Protein AF-A0A382M0Y0-F1 (afdb_monomer)

Structure (mmCIF, N/CA/C/O backbone):
data_AF-A0A382M0Y0-F1
#
_entry.id   AF-A0A382M0Y0-F1
#
loop_
_atom_site.group_PDB
_atom_site.id
_atom_site.type_symbol
_atom_site.label_atom_id
_atom_site.label_alt_id
_atom_site.label_comp_id
_atom_site.label_asym_id
_atom_site.label_entity_id
_atom_site.label_seq_id
_atom_site.pdbx_PDB_ins_code
_atom_site.Cartn_x
_atom_site.Cartn_y
_atom_site.Cartn_z
_atom_site.occupancy
_atom_site.B_iso_or_equiv
_atom_site.auth_seq_id
_atom_site.auth_comp_id
_atom_site.auth_asym_id
_atom_site.auth_atom_id
_atom_site.pdbx_PDB_model_num
ATOM 1 N N . LEU A 1 1 ? -4.986 7.981 32.304 1.00 69.94 1 LEU A N 1
ATOM 2 C CA . LEU A 1 1 ? -6.421 7.804 31.952 1.00 69.94 1 LEU A CA 1
ATOM 3 C C . LEU A 1 1 ? -6.794 8.225 30.521 1.00 69.94 1 LEU A C 1
ATOM 5 O O . LEU A 1 1 ? -7.771 7.687 30.012 1.00 69.94 1 LEU A O 1
ATOM 9 N N . GLN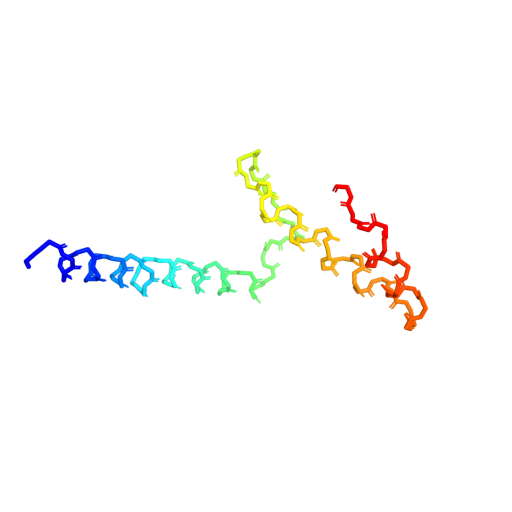 A 1 2 ? -6.114 9.191 29.881 1.00 88.69 2 GLN A N 1
ATOM 10 C CA . GLN A 1 2 ? -6.416 9.601 28.494 1.00 88.69 2 GLN A CA 1
ATOM 11 C C . GLN A 1 2 ? -5.547 8.875 27.455 1.00 88.69 2 GLN A C 1
ATOM 13 O O . GLN A 1 2 ? -6.049 8.500 26.402 1.00 88.69 2 GLN A O 1
ATOM 18 N N . ILE A 1 3 ? -4.269 8.636 27.769 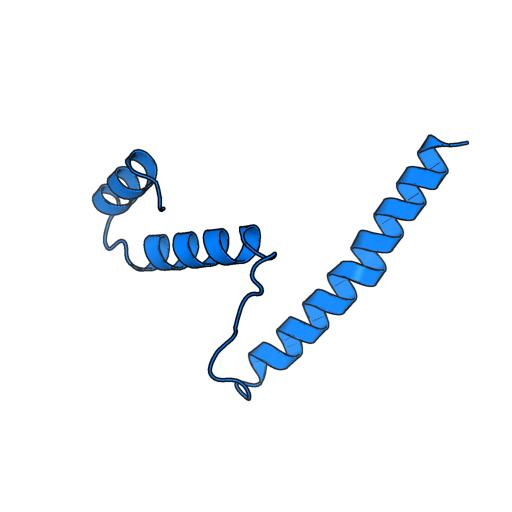1.00 96.44 3 ILE A N 1
ATOM 19 C CA . ILE A 1 3 ? -3.332 7.946 26.872 1.00 96.44 3 ILE A CA 1
ATOM 20 C C . ILE A 1 3 ? -3.725 6.476 26.710 1.00 96.44 3 ILE A C 1
ATOM 22 O O . ILE A 1 3 ? -3.773 5.987 25.592 1.00 96.44 3 ILE A O 1
ATOM 26 N N . GLU A 1 4 ? -4.082 5.792 27.796 1.00 97.25 4 GLU A N 1
ATOM 27 C CA . GLU A 1 4 ? -4.462 4.375 27.769 1.00 97.25 4 GLU A CA 1
ATOM 28 C C . GLU A 1 4 ? -5.731 4.169 26.939 1.00 97.25 4 GLU A C 1
ATOM 30 O O . GLU A 1 4 ? -5.767 3.300 26.076 1.00 97.25 4 GLU A O 1
ATOM 35 N N . LYS A 1 5 ? -6.727 5.050 27.100 1.00 97.69 5 LYS A N 1
ATOM 36 C CA . LYS A 1 5 ? -7.939 5.036 26.268 1.00 97.69 5 LYS A CA 1
ATOM 37 C C . LYS A 1 5 ? -7.632 5.288 24.793 1.00 97.69 5 LYS A C 1
ATOM 39 O O . LYS A 1 5 ? -8.225 4.649 23.932 1.00 97.69 5 LYS A O 1
ATOM 44 N N . GLN A 1 6 ? -6.713 6.206 24.490 1.00 97.62 6 GLN A N 1
ATOM 45 C CA . GLN A 1 6 ? -6.293 6.458 23.112 1.00 97.62 6 GLN A CA 1
ATOM 46 C C . GLN A 1 6 ? -5.563 5.245 22.521 1.00 97.62 6 GLN A C 1
ATOM 48 O O . GLN A 1 6 ? -5.783 4.912 21.361 1.00 97.62 6 GLN A O 1
ATOM 53 N N . MET A 1 7 ? -4.716 4.575 23.306 1.00 97.94 7 MET A N 1
ATOM 54 C CA . MET A 1 7 ? -4.017 3.360 22.885 1.00 97.94 7 MET A CA 1
ATOM 55 C C . MET A 1 7 ? -4.993 2.216 22.613 1.00 97.94 7 MET A C 1
ATOM 57 O O . MET A 1 7 ? -4.891 1.580 21.569 1.00 97.94 7 MET A O 1
ATOM 61 N N . GLU A 1 8 ? -5.956 1.986 23.508 1.00 98.12 8 GLU A N 1
ATOM 62 C CA . GLU A 1 8 ? -7.013 0.987 23.316 1.00 98.12 8 GLU A CA 1
ATOM 63 C C . GLU A 1 8 ? -7.834 1.282 22.060 1.00 98.12 8 GLU A C 1
ATOM 65 O O . GLU A 1 8 ? -8.066 0.385 21.252 1.00 98.12 8 GLU A O 1
ATOM 70 N N . PHE A 1 9 ? -8.212 2.547 21.854 1.00 97.75 9 PHE A N 1
ATOM 71 C CA . PHE A 1 9 ? -8.942 2.968 20.663 1.00 97.75 9 PHE A CA 1
ATOM 72 C C . PHE A 1 9 ? -8.146 2.719 19.376 1.00 97.75 9 PHE A C 1
ATOM 74 O O . PHE A 1 9 ? -8.662 2.097 18.452 1.00 97.75 9 PHE A O 1
ATOM 81 N N . LEU A 1 10 ? -6.882 3.154 19.314 1.00 97.81 10 LEU A N 1
ATOM 82 C CA . LEU A 1 10 ? -6.034 2.949 18.136 1.00 97.81 10 LEU A CA 1
ATOM 83 C C . LEU A 1 10 ? -5.792 1.464 17.862 1.00 97.81 10 LEU A C 1
ATOM 85 O O . LEU A 1 10 ? -5.834 1.044 16.709 1.00 97.81 10 LEU A O 1
ATOM 89 N N . HIS A 1 11 ? -5.570 0.665 18.908 1.00 97.81 11 HIS A N 1
ATOM 90 C CA . HIS A 1 11 ? -5.420 -0.776 18.760 1.00 97.81 11 HIS A CA 1
ATOM 91 C C . HIS A 1 11 ? -6.691 -1.403 18.187 1.00 97.81 11 HIS A C 1
ATOM 93 O O . HIS A 1 11 ? -6.605 -2.181 17.245 1.00 97.81 11 HIS A O 1
ATOM 99 N N . TYR A 1 12 ? -7.859 -1.050 18.727 1.00 98.31 12 TYR A N 1
ATOM 100 C CA . TYR A 1 12 ? -9.137 -1.566 18.248 1.00 98.31 12 TYR A CA 1
ATOM 101 C C . TYR A 1 12 ? -9.382 -1.207 16.777 1.00 98.31 12 TYR A C 1
ATOM 103 O O . TYR A 1 12 ? -9.639 -2.102 15.980 1.00 98.31 12 TYR A O 1
ATOM 111 N N . VAL A 1 13 ? -9.233 0.064 16.391 1.00 98.31 13 VAL A N 1
ATOM 112 C CA . VAL A 1 13 ? -9.461 0.491 14.999 1.00 98.31 13 VAL A CA 1
ATOM 113 C C . VAL A 1 13 ? -8.518 -0.241 14.040 1.00 98.31 13 VAL A C 1
ATOM 115 O O . VAL A 1 13 ? -8.965 -0.818 13.053 1.00 98.31 13 VAL A O 1
ATOM 118 N N . VAL A 1 14 ? -7.223 -0.307 14.355 1.00 97.00 14 VAL A N 1
ATOM 119 C CA . VAL A 1 14 ? -6.258 -0.967 13.465 1.00 97.00 14 VAL A CA 1
ATOM 120 C C . VAL A 1 14 ? -6.496 -2.480 13.413 1.00 97.00 14 VAL A C 1
ATOM 122 O O . VAL A 1 14 ? -6.619 -3.056 12.332 1.00 97.00 14 VAL A O 1
ATOM 125 N N . ALA A 1 15 ? -6.550 -3.151 14.565 1.00 97.12 15 ALA A N 1
ATOM 126 C CA . ALA A 1 15 ? -6.611 -4.610 14.630 1.00 97.12 15 ALA A CA 1
ATOM 127 C C . ALA A 1 15 ? -7.972 -5.168 14.192 1.00 97.12 15 ALA A C 1
ATOM 129 O O . ALA A 1 15 ? -8.022 -6.164 13.469 1.00 97.12 15 ALA A O 1
ATOM 130 N N . GLU A 1 16 ? -9.065 -4.532 14.607 1.00 97.38 16 GLU A N 1
ATOM 131 C CA . GLU A 1 16 ? -10.410 -5.078 14.430 1.00 97.38 16 GLU A CA 1
ATOM 132 C C . GLU A 1 16 ? -11.134 -4.486 13.218 1.00 97.38 16 GLU A C 1
ATOM 134 O O . GLU A 1 16 ? -11.908 -5.197 12.580 1.00 97.38 16 GLU A O 1
ATOM 139 N N . GLU A 1 17 ? -10.881 -3.226 12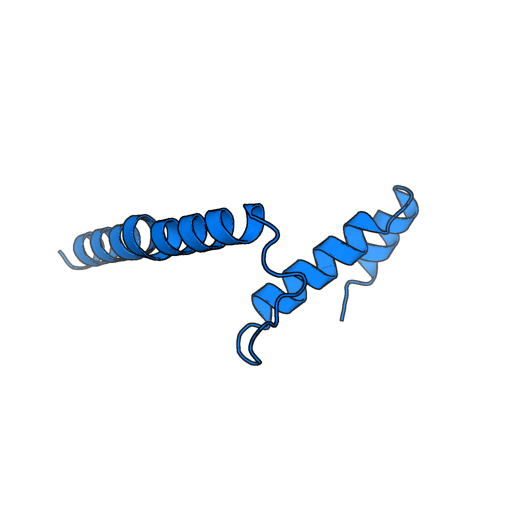.844 1.00 97.88 17 GLU A N 1
ATOM 140 C CA . GLU A 1 17 ? -11.544 -2.607 11.687 1.00 97.88 17 GLU A CA 1
ATOM 141 C C . GLU A 1 17 ? -10.682 -2.695 10.419 1.00 97.88 17 GLU A C 1
ATOM 143 O O . GLU A 1 17 ? -11.115 -3.288 9.417 1.00 97.88 17 GLU A O 1
ATOM 148 N N . ASP A 1 18 ? -9.450 -2.172 10.456 1.00 97.38 18 ASP A N 1
ATOM 149 C CA . ASP A 1 18 ? -8.587 -2.080 9.271 1.00 97.38 18 ASP A CA 1
ATOM 150 C C 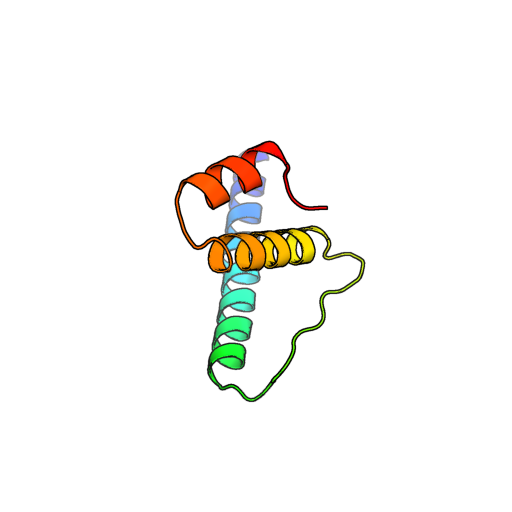. ASP A 1 18 ? -8.167 -3.467 8.768 1.00 97.38 18 ASP A C 1
ATOM 152 O O . ASP A 1 18 ? -8.380 -3.802 7.595 1.00 97.38 18 ASP A O 1
ATOM 156 N N . TYR A 1 19 ? -7.625 -4.321 9.645 1.00 96.94 19 TYR A N 1
ATOM 157 C CA . TYR A 1 19 ? -7.211 -5.675 9.256 1.00 96.94 19 TYR A CA 1
ATOM 158 C C . TYR A 1 19 ? -8.389 -6.535 8.802 1.00 96.94 19 TYR A C 1
ATOM 160 O O . TYR A 1 19 ? -8.270 -7.278 7.821 1.00 96.94 19 TYR A O 1
ATOM 168 N N . PHE A 1 20 ? -9.540 -6.443 9.471 1.00 97.00 20 PHE A N 1
ATOM 169 C CA . PHE A 1 20 ? -10.734 -7.178 9.060 1.00 97.00 20 PHE A CA 1
ATOM 170 C C . PHE A 1 20 ? -11.175 -6.780 7.647 1.00 97.00 20 PHE A C 1
ATOM 172 O O . PHE A 1 20 ? -11.421 -7.645 6.796 1.00 97.00 20 PHE A O 1
ATOM 179 N N . THR A 1 21 ? -11.221 -5.477 7.371 1.00 96.75 21 THR A N 1
ATOM 180 C CA . THR A 1 21 ? -11.592 -4.939 6.059 1.00 96.75 21 THR A CA 1
ATOM 181 C C . THR A 1 21 ? -10.578 -5.341 4.989 1.00 96.75 21 THR A C 1
ATOM 183 O O . THR A 1 21 ? -10.958 -5.909 3.958 1.00 96.75 21 THR A O 1
ATOM 186 N N . GLY A 1 22 ? -9.283 -5.147 5.254 1.00 95.00 22 GLY A N 1
ATOM 187 C CA . GLY A 1 22 ? -8.199 -5.506 4.341 1.00 95.00 22 GLY A CA 1
ATOM 188 C C . GLY A 1 22 ? -8.193 -6.994 3.984 1.00 95.00 22 GLY A C 1
ATOM 189 O O . GLY A 1 22 ? -8.126 -7.356 2.808 1.00 95.00 22 GLY A O 1
ATOM 190 N N . ASN A 1 23 ? -8.374 -7.875 4.970 1.00 96.81 23 ASN A N 1
ATOM 191 C CA . ASN A 1 23 ? -8.431 -9.321 4.747 1.00 96.81 23 ASN A CA 1
ATOM 192 C C . ASN A 1 23 ? -9.607 -9.735 3.851 1.00 96.81 23 ASN A C 1
ATOM 194 O O . ASN A 1 23 ? -9.472 -10.627 3.008 1.00 96.81 23 ASN A O 1
ATOM 198 N N . ARG A 1 24 ? -10.765 -9.081 3.988 1.00 95.44 24 ARG A N 1
ATOM 199 C CA . ARG A 1 24 ? -11.930 -9.344 3.130 1.00 95.44 24 ARG A CA 1
ATOM 200 C C . ARG A 1 24 ? -11.710 -8.865 1.701 1.00 95.44 24 ARG A C 1
ATOM 202 O O . ARG A 1 24 ? -12.071 -9.588 0.771 1.00 95.44 24 ARG A O 1
ATOM 209 N N . ILE A 1 25 ? -11.094 -7.697 1.523 1.00 93.50 25 ILE A N 1
ATOM 210 C CA . ILE A 1 25 ? -10.681 -7.211 0.202 1.00 93.50 25 ILE A CA 1
ATOM 211 C C . ILE A 1 25 ? -9.733 -8.232 -0.435 1.00 93.50 25 ILE A C 1
ATOM 213 O O . ILE A 1 25 ? -10.012 -8.707 -1.533 1.00 93.50 25 ILE A O 1
ATOM 217 N N . GLN A 1 26 ? -8.696 -8.671 0.285 1.00 93.81 26 GLN A N 1
ATOM 218 C CA . GLN A 1 26 ? -7.736 -9.666 -0.204 1.00 93.81 26 GLN A CA 1
ATOM 219 C C . GLN A 1 26 ? -8.395 -10.999 -0.577 1.00 93.81 26 GLN A C 1
ATOM 221 O O . GLN A 1 26 ? -8.075 -11.588 -1.610 1.00 93.81 26 GLN A O 1
ATOM 226 N N . LYS A 1 27 ? -9.358 -11.474 0.223 1.00 95.56 27 LYS A N 1
ATOM 227 C CA . LYS A 1 27 ? -10.129 -12.682 -0.101 1.00 95.56 27 LYS A CA 1
ATOM 228 C C . LYS A 1 27 ? -10.868 -12.5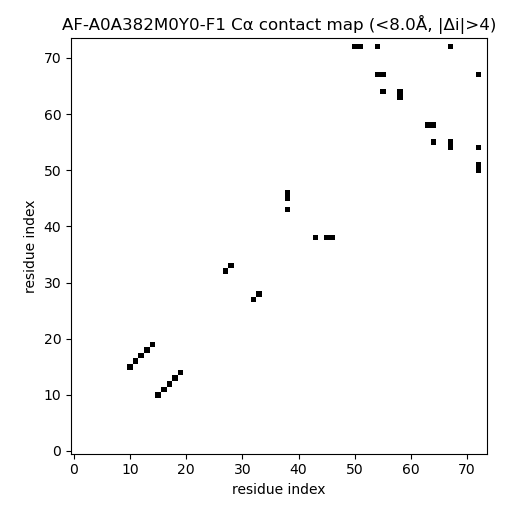35 -1.432 1.00 95.56 27 LYS A C 1
ATOM 230 O O . LYS A 1 27 ? -10.849 -13.469 -2.227 1.00 95.56 27 LYS A O 1
ATOM 235 N N . ASN A 1 28 ? -11.480 -11.379 -1.685 1.00 92.56 28 ASN A N 1
ATOM 236 C CA . ASN A 1 28 ? -12.171 -11.108 -2.944 1.00 92.56 28 ASN A CA 1
ATOM 237 C C . ASN A 1 28 ? -11.195 -10.979 -4.120 1.00 92.56 28 ASN A C 1
ATOM 239 O O . ASN A 1 28 ? -11.447 -11.566 -5.169 1.00 92.56 28 ASN A O 1
ATOM 243 N N . VAL A 1 29 ? -10.069 -10.280 -3.950 1.00 93.38 29 VAL A N 1
ATOM 244 C CA . VAL A 1 29 ? -9.024 -10.138 -4.982 1.00 93.38 29 VAL A CA 1
ATOM 245 C C . VAL A 1 29 ? -8.533 -11.512 -5.451 1.00 93.38 29 VAL A C 1
ATOM 247 O O . VAL A 1 29 ? -8.492 -11.774 -6.650 1.00 93.38 29 VAL A O 1
ATOM 250 N N . LYS A 1 30 ? -8.267 -12.434 -4.515 1.00 94.56 30 LYS A N 1
ATOM 251 C CA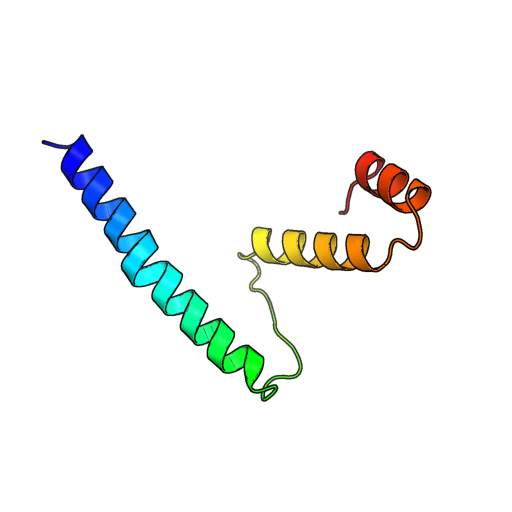 . LYS A 1 30 ? -7.801 -13.802 -4.812 1.00 94.56 30 LYS A CA 1
ATOM 252 C C . LYS A 1 30 ? -8.768 -14.638 -5.654 1.00 94.56 30 LYS A C 1
ATOM 254 O O . LYS A 1 30 ? -8.345 -15.630 -6.234 1.00 94.56 30 LYS A O 1
ATOM 259 N N . THR A 1 31 ? -10.047 -14.267 -5.729 1.00 95.94 31 THR A N 1
ATOM 260 C CA . THR A 1 31 ? -11.012 -14.974 -6.589 1.00 95.94 31 THR A CA 1
ATOM 261 C C . THR A 1 31 ? -10.810 -14.688 -8.076 1.00 95.94 31 THR A C 1
ATOM 263 O O . THR A 1 31 ? -11.343 -15.419 -8.903 1.00 95.94 31 THR A O 1
ATOM 266 N N . GLY A 1 32 ? -10.101 -13.609 -8.430 1.00 93.69 32 GLY A N 1
ATOM 267 C CA . GLY A 1 32 ? -9.953 -13.166 -9.818 1.00 93.69 32 GLY A CA 1
ATOM 268 C C . GLY A 1 32 ? -11.247 -12.646 -10.461 1.00 93.69 32 GLY A C 1
ATOM 269 O O . GLY A 1 32 ? -11.260 -12.345 -11.649 1.00 93.69 32 GLY A O 1
ATOM 270 N N . ALA A 1 33 ? -12.341 -12.500 -9.701 1.00 94.44 33 ALA A N 1
ATOM 271 C CA . ALA A 1 33 ? -13.639 -12.071 -10.231 1.00 94.44 33 ALA A CA 1
ATOM 272 C C . ALA A 1 33 ? -13.654 -10.616 -10.747 1.00 94.44 33 ALA A C 1
ATOM 274 O O . ALA A 1 33 ? -14.591 -10.209 -11.437 1.00 94.44 33 ALA A O 1
ATOM 275 N N . LYS A 1 34 ? -12.646 -9.812 -10.391 1.00 90.75 34 LYS A N 1
ATOM 276 C CA . LYS A 1 34 ? -12.434 -8.449 -10.890 1.00 90.75 34 LYS A CA 1
ATOM 277 C C . LYS A 1 34 ? -11.112 -8.399 -11.645 1.00 90.75 34 LYS A C 1
ATOM 279 O O . LYS A 1 34 ? -10.086 -8.778 -11.094 1.00 90.75 34 LYS A O 1
ATOM 284 N N . SER A 1 35 ? -11.147 -7.897 -12.877 1.00 92.38 35 SER A N 1
ATOM 285 C CA . SER A 1 35 ? -9.954 -7.747 -13.716 1.00 92.38 35 SER A CA 1
ATOM 286 C C . SER A 1 35 ? -9.203 -6.435 -13.473 1.00 92.38 35 SER A C 1
ATOM 288 O O . SER A 1 35 ? -8.034 -6.335 -13.817 1.00 92.38 35 SER A O 1
ATOM 290 N N . HIS A 1 36 ? -9.868 -5.424 -12.902 1.00 91.44 36 HIS A N 1
ATOM 291 C CA . HIS A 1 36 ? -9.296 -4.101 -12.658 1.00 91.44 36 HIS A CA 1
ATOM 292 C C . HIS A 1 36 ? -9.812 -3.522 -11.336 1.00 91.44 36 HIS A C 1
ATOM 294 O O . HIS A 1 36 ? -10.950 -3.789 -10.936 1.00 91.44 36 HIS A O 1
ATOM 300 N N . PHE A 1 37 ? -8.986 -2.689 -10.704 1.00 90.50 37 PHE A N 1
ATOM 301 C CA . PHE A 1 37 ? -9.322 -1.899 -9.521 1.00 90.50 37 PHE A CA 1
ATOM 302 C C . PHE A 1 37 ? -9.158 -0.417 -9.846 1.00 90.50 37 PHE A C 1
ATOM 304 O O . PHE A 1 37 ? -8.266 -0.038 -10.601 1.00 90.50 37 PHE A O 1
ATOM 311 N N . ILE A 1 38 ? -10.042 0.413 -9.297 1.00 92.44 38 ILE A N 1
ATOM 312 C CA . ILE A 1 38 ? -10.013 1.863 -9.486 1.00 92.44 38 ILE A CA 1
ATOM 313 C C . ILE A 1 38 ? -9.786 2.481 -8.117 1.00 92.44 38 ILE A C 1
ATOM 315 O O . ILE A 1 38 ? -10.579 2.245 -7.207 1.00 92.44 38 ILE A O 1
ATOM 319 N N . PHE A 1 39 ? -8.726 3.274 -7.995 1.00 93.81 39 PHE A N 1
ATOM 320 C CA . PHE A 1 39 ? -8.473 4.070 -6.803 1.00 93.81 39 PHE A 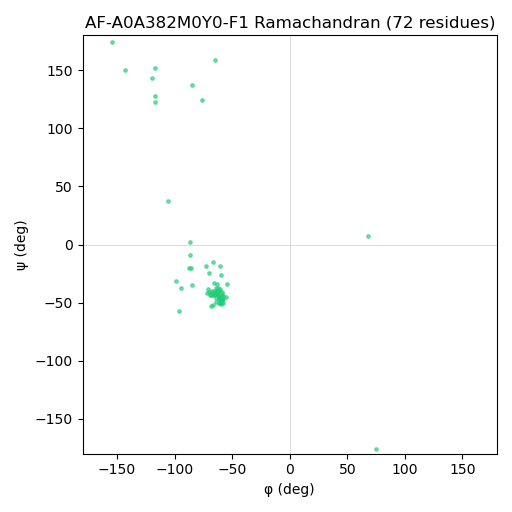CA 1
ATOM 321 C C . PHE A 1 39 ? -9.228 5.396 -6.880 1.00 93.81 39 PHE A C 1
ATOM 323 O O . PHE A 1 39 ? -9.268 6.055 -7.924 1.00 93.81 39 PHE A O 1
ATOM 330 N N . GLY A 1 40 ? -9.830 5.791 -5.763 1.00 94.88 40 GLY A N 1
ATOM 331 C CA . GLY A 1 40 ? -10.497 7.075 -5.611 1.00 94.88 40 GLY A CA 1
ATOM 332 C C . GLY A 1 40 ? -9.517 8.244 -5.710 1.00 94.88 40 GLY A C 1
ATOM 333 O O . GLY A 1 40 ? -8.319 8.109 -5.467 1.00 94.88 40 GLY A O 1
ATOM 334 N N . ARG A 1 41 ? -10.031 9.441 -6.022 1.00 96.12 41 ARG A N 1
ATOM 335 C CA . ARG A 1 41 ? -9.220 10.677 -6.074 1.00 96.12 41 ARG A CA 1
ATOM 336 C C . ARG A 1 41 ? -8.553 11.015 -4.735 1.00 96.12 41 ARG A C 1
ATOM 338 O O . ARG A 1 41 ? -7.525 11.669 -4.726 1.00 96.12 41 ARG A O 1
ATOM 345 N N . ASN A 1 42 ? -9.139 10.575 -3.625 1.00 96.62 42 ASN A N 1
ATOM 346 C CA . ASN A 1 42 ? -8.619 10.743 -2.268 1.00 96.62 42 ASN A CA 1
ATOM 347 C C . ASN A 1 42 ? -7.634 9.637 -1.843 1.00 96.62 42 ASN A C 1
ATOM 349 O O . ASN A 1 42 ? -7.168 9.654 -0.710 1.00 96.62 42 ASN A O 1
ATOM 353 N N . GLU A 1 43 ? -7.313 8.685 -2.721 1.00 94.75 43 GLU A N 1
ATOM 354 C CA . GLU A 1 43 ? -6.445 7.540 -2.420 1.00 94.75 43 GLU A CA 1
ATOM 355 C C . GLU A 1 43 ? -5.053 7.697 -3.054 1.00 94.75 43 GLU A C 1
ATOM 357 O O . GLU A 1 43 ? -4.455 6.728 -3.524 1.00 94.75 43 GLU A O 1
ATOM 362 N N . GLU A 1 44 ? -4.511 8.920 -3.079 1.00 95.00 44 GLU A N 1
ATOM 363 C CA . GLU A 1 44 ? -3.203 9.214 -3.689 1.00 95.00 44 GLU A CA 1
ATOM 364 C C . GLU A 1 44 ? -2.073 8.340 -3.128 1.00 95.00 44 GLU A C 1
ATOM 366 O O . GLU A 1 44 ? -1.173 7.949 -3.870 1.00 95.00 44 GLU A O 1
ATOM 371 N N . GLY A 1 45 ? -2.137 7.985 -1.840 1.00 94.25 45 GLY A N 1
ATOM 372 C CA . GLY A 1 45 ? -1.183 7.069 -1.215 1.00 94.25 45 GLY A CA 1
ATOM 373 C C . GLY A 1 45 ? -1.168 5.695 -1.892 1.00 94.25 45 GLY A C 1
ATOM 374 O O . GLY A 1 45 ? -0.110 5.229 -2.311 1.00 94.25 45 GLY A O 1
ATOM 375 N N . CYS A 1 46 ? -2.339 5.078 -2.075 1.00 93.44 46 CYS A N 1
ATOM 376 C CA . CYS A 1 46 ? -2.463 3.797 -2.775 1.00 93.44 46 CYS A CA 1
ATOM 377 C C . CYS A 1 46 ? -2.046 3.920 -4.243 1.00 93.44 46 CYS A C 1
ATOM 379 O O . CYS A 1 46 ? -1.314 3.072 -4.748 1.00 93.44 46 CYS A O 1
ATOM 381 N N . GLN A 1 47 ? -2.444 5.005 -4.914 1.00 95.00 47 GLN A N 1
ATOM 382 C CA . GLN A 1 47 ? -2.047 5.251 -6.299 1.00 95.00 47 GLN A CA 1
ATOM 383 C C . GLN A 1 47 ? -0.519 5.331 -6.449 1.00 95.00 47 GLN A C 1
ATOM 385 O O . GLN A 1 47 ? 0.042 4.686 -7.332 1.00 95.00 47 GLN A O 1
ATOM 390 N N . ARG A 1 48 ? 0.166 6.089 -5.581 1.00 95.12 48 ARG A N 1
ATOM 391 C CA . ARG A 1 48 ? 1.634 6.204 -5.582 1.00 95.12 48 ARG A CA 1
ATOM 392 C C . ARG A 1 48 ? 2.303 4.875 -5.242 1.00 95.12 48 ARG A C 1
ATOM 394 O O . ARG A 1 48 ? 3.269 4.512 -5.902 1.00 95.12 48 ARG A O 1
ATOM 401 N N . PHE A 1 49 ? 1.784 4.135 -4.262 1.00 95.38 49 PHE A N 1
ATOM 402 C CA . PHE A 1 49 ? 2.310 2.816 -3.896 1.00 95.38 49 PHE A CA 1
ATOM 403 C C . PHE A 1 49 ? 2.288 1.836 -5.076 1.00 95.38 49 PHE A C 1
ATOM 405 O O . PHE A 1 49 ? 3.292 1.180 -5.357 1.00 95.38 49 PHE A O 1
ATOM 412 N N . HIS A 1 50 ? 1.164 1.759 -5.794 1.00 94.75 50 HIS A N 1
ATOM 413 C CA . HIS A 1 50 ? 1.043 0.864 -6.942 1.00 94.75 50 HIS A CA 1
ATOM 414 C C . HIS A 1 50 ? 1.934 1.298 -8.109 1.00 94.75 50 HIS A C 1
ATOM 416 O O . HIS A 1 50 ? 2.633 0.451 -8.653 1.00 94.75 50 HIS A O 1
ATOM 422 N N . ARG A 1 51 ? 2.029 2.602 -8.416 1.00 95.25 51 ARG A N 1
ATOM 423 C CA . ARG A 1 51 ? 2.981 3.08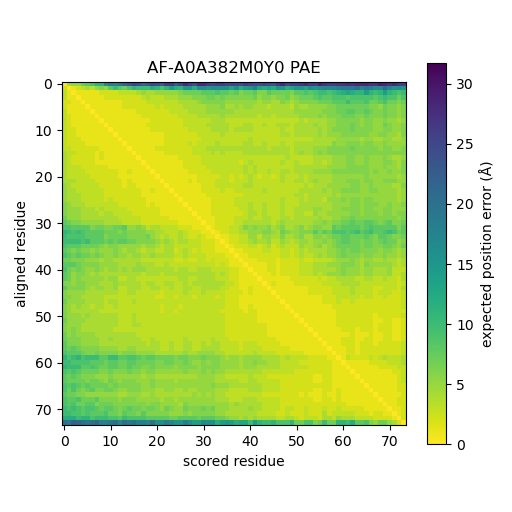6 -9.434 1.00 95.25 51 ARG A CA 1
ATOM 424 C C . ARG A 1 51 ? 4.440 2.769 -9.078 1.00 95.25 51 ARG A C 1
ATOM 426 O O . ARG A 1 51 ? 5.214 2.415 -9.960 1.00 95.25 51 ARG A O 1
ATOM 433 N N . TRP A 1 52 ? 4.816 2.864 -7.798 1.00 97.44 52 TRP A N 1
ATOM 434 C CA . TRP A 1 52 ? 6.156 2.475 -7.335 1.00 97.44 52 TRP A CA 1
ATOM 435 C C . TRP A 1 52 ? 6.386 0.979 -7.499 1.00 97.44 52 TRP A C 1
ATOM 437 O O . TRP A 1 52 ? 7.444 0.573 -7.964 1.00 97.44 52 TRP A O 1
ATOM 447 N N . THR A 1 53 ? 5.393 0.165 -7.142 1.00 96.38 53 THR A N 1
ATOM 448 C CA . THR A 1 53 ? 5.465 -1.293 -7.281 1.00 96.38 53 THR A CA 1
ATOM 449 C C . THR A 1 53 ? 5.630 -1.694 -8.746 1.00 96.38 53 THR A C 1
ATOM 451 O O . THR A 1 53 ? 6.499 -2.504 -9.052 1.00 96.38 53 THR A O 1
ATOM 454 N N . ASP A 1 54 ? 4.868 -1.083 -9.655 1.00 96.00 54 ASP A N 1
ATOM 455 C CA . ASP A 1 54 ? 4.984 -1.326 -11.096 1.00 96.00 54 ASP A CA 1
ATOM 456 C C . ASP A 1 54 ? 6.378 -0.945 -11.619 1.00 96.00 54 ASP A C 1
ATOM 458 O O . ASP A 1 54 ? 6.997 -1.720 -12.345 1.00 96.00 54 ASP A O 1
ATOM 462 N N . ALA A 1 55 ? 6.912 0.210 -11.205 1.00 97.25 55 ALA A N 1
ATOM 463 C CA . ALA A 1 55 ? 8.252 0.647 -11.597 1.00 97.25 55 ALA A CA 1
ATOM 464 C C . ALA A 1 55 ? 9.358 -0.284 -11.070 1.00 97.25 55 ALA A C 1
ATOM 466 O O . ALA A 1 55 ? 10.324 -0.551 -11.781 1.00 97.25 55 ALA A O 1
ATOM 467 N N . LEU A 1 56 ? 9.209 -0.804 -9.847 1.00 97.06 56 LEU A N 1
ATOM 468 C CA . LEU A 1 56 ? 10.143 -1.769 -9.262 1.00 97.06 56 LEU A CA 1
ATOM 469 C C . LEU A 1 56 ? 10.110 -3.115 -9.994 1.00 97.06 56 LEU A C 1
ATOM 471 O O . LEU A 1 56 ? 11.159 -3.710 -10.208 1.00 97.06 56 LEU A O 1
ATOM 475 N N . LEU A 1 57 ? 8.924 -3.591 -10.385 1.00 97.00 57 LEU A N 1
ATOM 476 C CA . LEU A 1 57 ? 8.767 -4.840 -11.138 1.00 97.00 57 LEU A CA 1
ATOM 477 C C . LEU A 1 57 ? 9.274 -4.738 -12.583 1.00 97.00 57 LEU A C 1
ATOM 479 O O . LEU A 1 57 ? 9.597 -5.762 -13.177 1.00 97.00 57 LEU A O 1
ATOM 483 N N . ALA A 1 58 ? 9.314 -3.528 -13.145 1.00 96.69 58 ALA A N 1
ATOM 484 C CA . ALA A 1 58 ? 9.795 -3.265 -14.498 1.00 96.69 58 ALA A CA 1
ATOM 485 C C . ALA A 1 58 ? 11.316 -3.041 -14.591 1.00 96.69 58 ALA A C 1
ATOM 487 O O . ALA A 1 58 ? 11.833 -2.938 -15.699 1.00 96.69 58 ALA A O 1
ATOM 488 N N . ALA A 1 59 ? 12.025 -2.913 -13.466 1.00 97.06 59 ALA A N 1
ATOM 489 C CA . ALA A 1 59 ? 13.477 -2.770 -13.464 1.00 97.06 59 ALA A CA 1
ATOM 490 C C . ALA A 1 59 ? 14.145 -4.129 -13.727 1.00 97.06 59 ALA A C 1
ATOM 492 O O . ALA A 1 59 ? 13.914 -5.087 -12.989 1.00 97.06 59 ALA A O 1
ATOM 493 N N . ASP A 1 60 ? 14.994 -4.206 -14.754 1.00 96.25 60 ASP A N 1
ATOM 494 C CA . ASP A 1 60 ? 15.602 -5.469 -15.191 1.00 96.25 60 ASP A CA 1
ATOM 495 C C . ASP A 1 60 ? 16.904 -5.799 -14.437 1.00 96.25 60 ASP A C 1
ATOM 497 O O . ASP A 1 60 ? 17.358 -6.946 -14.434 1.00 96.25 60 ASP A O 1
ATOM 501 N N . ASN A 1 61 ? 17.538 -4.795 -13.824 1.00 97.19 61 ASN A N 1
ATOM 502 C CA . ASN A 1 61 ? 18.840 -4.905 -13.162 1.00 97.19 61 ASN A CA 1
ATOM 503 C C . ASN A 1 61 ? 19.029 -3.848 -12.054 1.00 97.19 61 ASN A C 1
ATOM 505 O O . ASN A 1 61 ? 18.209 -2.947 -11.852 1.00 97.19 61 ASN A O 1
ATOM 509 N N . ASP A 1 62 ? 20.144 -3.961 -11.333 1.00 97.38 62 ASP A N 1
ATOM 510 C CA . ASP A 1 62 ? 20.487 -3.071 -10.224 1.00 97.38 62 ASP A CA 1
ATOM 511 C C . ASP A 1 62 ? 20.745 -1.628 -10.685 1.00 97.38 62 ASP A C 1
ATOM 513 O O . ASP A 1 62 ? 20.418 -0.684 -9.958 1.00 97.38 62 ASP A O 1
ATOM 517 N N . GLU A 1 63 ? 21.300 -1.418 -11.884 1.00 97.75 63 GLU A N 1
ATOM 518 C CA . GLU A 1 63 ? 21.497 -0.074 -12.427 1.00 97.75 63 GLU A CA 1
ATOM 519 C C . GLU A 1 63 ? 20.163 0.655 -12.654 1.00 97.75 63 GLU A C 1
ATOM 521 O O . GLU A 1 63 ? 20.045 1.838 -12.303 1.00 97.75 63 GLU A O 1
ATOM 526 N N . ASP A 1 64 ? 19.147 -0.048 -13.161 1.00 97.50 64 ASP A N 1
ATOM 527 C CA . ASP A 1 64 ? 17.791 0.473 -13.349 1.00 97.50 64 ASP A CA 1
ATOM 528 C C . ASP A 1 64 ? 17.150 0.847 -12.009 1.00 97.50 64 ASP A C 1
ATOM 530 O O . ASP A 1 64 ? 16.578 1.933 -11.876 1.00 97.50 64 ASP A O 1
ATOM 534 N N . LEU A 1 65 ? 17.315 0.007 -10.980 1.00 97.06 65 LEU A N 1
ATOM 535 C CA . LEU A 1 65 ? 16.841 0.297 -9.623 1.00 97.06 65 LEU A CA 1
ATOM 536 C C . LEU A 1 65 ? 17.515 1.545 -9.043 1.00 97.06 65 LEU A C 1
ATOM 538 O O . LEU A 1 65 ? 16.845 2.431 -8.508 1.00 97.06 65 LEU A O 1
ATOM 542 N N . VAL A 1 66 ? 18.840 1.661 -9.172 1.00 97.50 66 VAL A N 1
ATOM 543 C CA . VAL A 1 66 ? 19.586 2.840 -8.708 1.00 97.50 66 VAL A CA 1
ATOM 544 C C . VAL A 1 66 ? 19.118 4.102 -9.432 1.00 97.50 66 VAL A C 1
ATOM 546 O O . VAL A 1 66 ? 19.001 5.164 -8.810 1.00 97.50 66 VAL A O 1
ATOM 549 N N . LEU A 1 67 ? 18.844 4.016 -10.735 1.00 97.25 67 LEU A N 1
ATOM 550 C CA . LEU A 1 67 ? 18.318 5.138 -11.506 1.00 97.25 67 LEU A CA 1
ATOM 551 C C . LEU A 1 67 ? 16.899 5.518 -11.063 1.00 97.25 67 LEU A C 1
ATOM 553 O O . LEU A 1 67 ? 16.624 6.709 -10.894 1.00 97.25 67 LEU A O 1
ATOM 557 N N . LEU A 1 68 ? 16.031 4.529 -10.837 1.00 97.44 68 LEU A N 1
ATOM 558 C CA . LEU A 1 68 ? 14.670 4.718 -10.339 1.00 97.44 68 LEU A CA 1
ATOM 559 C C . LEU A 1 68 ? 14.674 5.422 -8.977 1.00 97.44 68 LEU A C 1
ATOM 561 O O . LEU A 1 68 ? 13.996 6.433 -8.814 1.00 97.44 68 LEU A O 1
ATOM 565 N N . TYR A 1 69 ? 15.488 4.968 -8.019 1.00 96.62 69 TYR A N 1
ATOM 566 C CA . TYR A 1 69 ? 15.573 5.606 -6.701 1.00 96.62 69 TYR A CA 1
ATOM 567 C C . TYR A 1 69 ? 16.086 7.049 -6.761 1.00 96.62 69 TYR A C 1
ATOM 569 O O . TYR A 1 69 ? 15.646 7.886 -5.977 1.00 96.62 69 TYR A O 1
ATOM 577 N N . LYS A 1 70 ? 16.998 7.362 -7.692 1.00 97.00 70 LYS A N 1
ATOM 578 C CA . LYS A 1 70 ? 17.507 8.731 -7.878 1.00 97.00 70 LYS A CA 1
ATOM 579 C C . LYS A 1 70 ? 16.468 9.671 -8.483 1.00 97.00 70 LYS A C 1
ATOM 581 O O . LYS A 1 70 ? 16.452 10.847 -8.131 1.00 97.00 70 LYS A O 1
ATOM 586 N N . LYS A 1 71 ? 15.660 9.182 -9.426 1.00 95.88 71 LYS A N 1
ATOM 587 C CA . LYS A 1 71 ? 14.659 9.995 -10.131 1.00 95.88 71 LYS A CA 1
ATOM 588 C C . LYS A 1 71 ? 13.343 10.105 -9.366 1.00 95.88 71 LYS A C 1
ATOM 590 O O . LYS A 1 71 ? 12.713 11.155 -9.413 1.00 95.88 71 LYS A O 1
ATOM 595 N N . GLY A 1 72 ? 12.954 9.049 -8.658 1.00 94.44 72 GLY A N 1
ATOM 596 C CA . GLY A 1 72 ? 11.606 8.902 -8.130 1.00 94.44 72 GLY A CA 1
ATOM 597 C C . GLY A 1 72 ? 10.594 8.528 -9.215 1.00 94.44 72 GLY A C 1
ATOM 598 O O . GLY A 1 72 ? 10.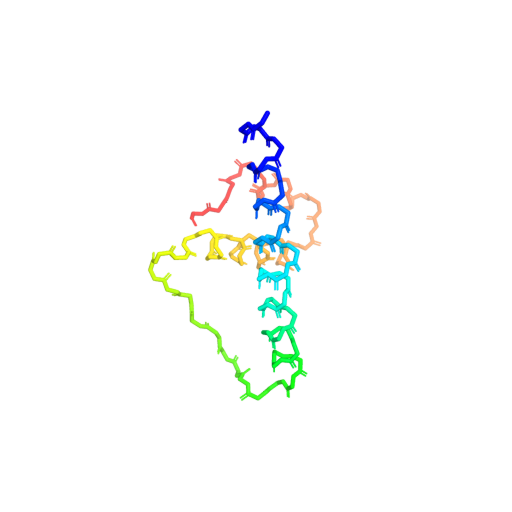943 8.328 -10.380 1.00 94.44 72 GLY A O 1
ATOM 599 N N . ILE A 1 73 ? 9.328 8.453 -8.808 1.00 89.44 73 ILE A N 1
ATOM 600 C CA . ILE A 1 73 ? 8.177 8.403 -9.713 1.00 89.44 73 ILE A CA 1
ATOM 601 C C . ILE A 1 73 ? 7.309 9.643 -9.482 1.00 89.44 73 ILE A C 1
ATOM 603 O O . ILE A 1 73 ? 7.246 10.148 -8.354 1.00 89.44 73 ILE A O 1
ATOM 607 N N . ASP A 1 74 ? 6.594 10.068 -10.519 1.00 75.81 74 ASP A N 1
ATOM 608 C CA . ASP A 1 74 ? 5.652 11.191 -10.457 1.00 75.81 74 ASP A CA 1
ATOM 609 C C . ASP A 1 74 ? 4.351 10.862 -9.679 1.00 75.81 74 ASP A C 1
ATOM 611 O O . ASP A 1 74 ? 3.766 9.750 -9.801 1.00 75.81 74 ASP A O 1
#

pLDDT: mean 95.1, std 4.3, range [69.94, 98.31]

Mean predicted aligned error: 4.15 Å

Radius of gyration: 17.94 Å; Cα contacts (8 Å, |Δi|>4): 19; chains: 1; bounding box: 35×26×47 Å

Solvent-accessible surface area (backbone atoms only — not comparable to full-atom values): 4539 Å² total; per-residue (Å²): 123,66,65,61,53,49,51,53,48,54,49,45,48,48,64,63,47,50,47,50,50,51,53,53,52,50,59,54,58,74,66,59,82,63,94,75,86,83,79,58,91,88,33,56,68,60,54,50,52,51,55,50,51,52,54,59,72,67,40,90,47,70,68,47,48,55,51,43,70,73,71,57,82,135

Sequence (74 aa):
LQIEKQMEFLHYVVAEEDYFTGNRIQKNVKTGAKSHFIFGRNEEGCQRFHRWTDALLAADNDEDLVLLYKKGID

Organism: NCBI:txid408172

Foldseek 3Di:
DVVVVVVVVVCCCVVPPVVVVVVVVVVVVVVVPDPDDDDDPVVVVVVLVVVVVVQVVPQPDPVSVVVCVVVDDD

Secondary structure (DSSP, 8-state):
--HHHHHHHHHHIIIIIIHHHHHHHHHHHTTT--S-----TT-HHHHHHHHHHHHHHT--SHHHHHHHHHH---

InterPro domains:
  IPR015879 Aromatic-ring-hydroxylating dioxygenase, alpha subunit, C-terminal domain [PF00848] (4-58)